Protein AF-A0A1V0N4Y6-F1 (afdb_monomer)

Secondary structure (DSSP, 8-state):
--HHHHHHHHHHHHHHHHHHHHHHT-GGGGHHHHHHHHHHT--SHHHHHHHHHHHHHHHHHHTSTTT-TTHHHHHHHHHHTT--HHHHHHHHHHHHHHHHHHHHHHHHHHT-

Mean predicted aligned error: 6.62 Å

Radius of gyration: 14.66 Å; Cα contacts (8 Å, |Δi|>4): 159; chains: 1; bounding box: 34×18×50 Å

Foldseek 3Di:
DPLVVLLVVLLVVLLQVCLVCLLVVNNLCSLVSLLVSLQPRHQDPVSLQVSLLSNLNSNVNCCPPVRRPVLVVVVVVCVVVVHDPVVSSVVSSVSSSVSSSVSNVNNNVVND

Sequence (112 aa):
MNDKYFNIYGIFILIITAFLLGYYGYWYLQIVPAILIGYFMVRKISYIVLAGVASMLGIFIALIPSYATRIRGASLASSIAGIPFYLVILLTFLIIFVITIAGLLIGSSINK

Solvent-accessible surface area (backbone atoms only — not comparable to full-atom values): 5489 Å² total; per-residue (Å²): 130,67,63,68,60,47,31,50,52,36,36,53,50,42,20,51,50,24,19,54,27,29,39,76,55,45,45,82,58,41,31,57,64,21,22,54,31,8,41,76,40,36,75,52,68,72,56,38,54,51,31,16,59,44,27,37,51,14,36,55,59,16,58,38,84,96,45,26,72,46,58,47,53,56,43,53,53,26,57,74,69,71,46,58,63,68,57,56,52,53,50,53,44,52,50,48,27,50,40,28,34,51,17,21,53,55,16,27,61,75,66,106

Structure (mmCIF, N/CA/C/O backbone):
data_AF-A0A1V0N4Y6-F1
#
_entry.id   AF-A0A1V0N4Y6-F1
#
loop_
_atom_site.group_PDB
_atom_site.id
_atom_site.type_symbol
_atom_site.label_atom_id
_atom_site.label_alt_id
_atom_site.label_comp_id
_atom_site.label_asym_id
_atom_site.label_entity_id
_atom_site.label_seq_id
_atom_site.pdbx_PDB_ins_code
_atom_site.Cartn_x
_atom_site.Cartn_y
_atom_site.Cartn_z
_atom_site.occupancy
_atom_site.B_iso_or_equiv
_atom_site.auth_seq_id
_atom_site.auth_comp_id
_atom_site.auth_asym_id
_atom_site.auth_atom_id
_atom_site.pdbx_PDB_model_num
ATOM 1 N N . MET A 1 1 ? -6.229 3.455 24.933 1.00 54.78 1 MET A N 1
ATOM 2 C CA . MET A 1 1 ? -5.210 4.083 24.056 1.00 54.78 1 MET A CA 1
ATOM 3 C C . MET A 1 1 ? -5.957 5.026 23.122 1.00 54.78 1 MET A C 1
ATOM 5 O O . MET A 1 1 ? -7.052 4.668 22.725 1.00 54.78 1 MET A O 1
ATOM 9 N N . ASN A 1 2 ? -5.473 6.239 22.840 1.00 67.69 2 ASN A N 1
ATOM 10 C CA . ASN A 1 2 ? -6.244 7.181 22.020 1.00 67.69 2 ASN A CA 1
ATOM 11 C C . ASN A 1 2 ? -6.273 6.665 20.568 1.00 67.69 2 ASN A C 1
ATOM 13 O O . ASN A 1 2 ? -5.228 6.643 19.911 1.00 67.69 2 ASN A O 1
ATOM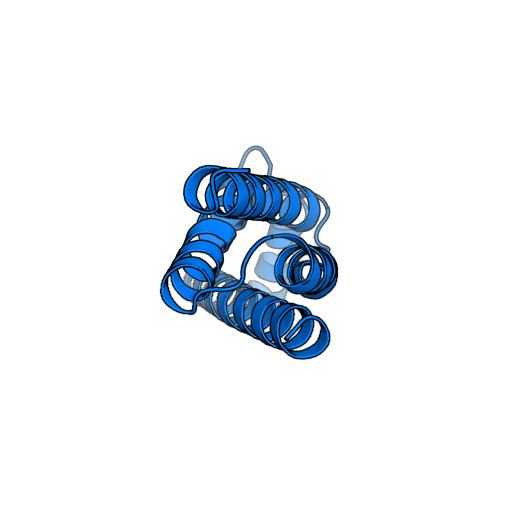 17 N N . ASP A 1 3 ? -7.440 6.232 20.082 1.00 73.06 3 ASP A N 1
ATOM 18 C CA . ASP A 1 3 ? -7.595 5.554 18.784 1.00 73.06 3 ASP A CA 1
ATOM 19 C C . ASP A 1 3 ? -6.934 6.328 17.640 1.00 73.06 3 ASP A C 1
ATOM 21 O O . ASP A 1 3 ? -6.373 5.744 16.717 1.00 73.06 3 ASP A O 1
ATOM 25 N N . LYS A 1 4 ? -6.941 7.663 17.713 1.00 75.06 4 LYS A N 1
ATOM 26 C CA . LYS A 1 4 ? -6.320 8.535 16.714 1.00 75.06 4 LYS A CA 1
ATOM 27 C C . LYS A 1 4 ? -4.820 8.272 16.543 1.00 75.06 4 LYS A C 1
ATOM 29 O O . LYS A 1 4 ? -4.374 8.100 15.414 1.00 75.06 4 LYS A O 1
ATOM 34 N N . TYR A 1 5 ? -4.050 8.219 17.632 1.00 78.12 5 TYR A N 1
ATOM 35 C CA . TYR A 1 5 ? -2.604 7.983 17.543 1.00 78.12 5 TYR A CA 1
ATOM 36 C C . TYR A 1 5 ? -2.313 6.579 17.020 1.00 78.12 5 TYR A C 1
ATOM 38 O O . TYR A 1 5 ? -1.452 6.401 16.168 1.00 78.12 5 TYR A O 1
ATOM 46 N N . PHE A 1 6 ? -3.100 5.598 17.455 1.00 81.62 6 PHE A N 1
ATOM 47 C CA . PHE A 1 6 ? -2.955 4.212 17.030 1.00 81.62 6 PHE A CA 1
ATOM 48 C C . PHE A 1 6 ? -3.195 4.016 15.521 1.00 81.62 6 PHE A C 1
ATOM 50 O O . PHE A 1 6 ? -2.399 3.355 14.857 1.00 81.62 6 PHE A O 1
ATOM 57 N N . ASN A 1 7 ? -4.208 4.683 14.949 1.00 85.38 7 ASN A N 1
ATOM 58 C CA . ASN A 1 7 ? -4.436 4.708 13.497 1.00 85.38 7 ASN A CA 1
ATOM 59 C C . ASN A 1 7 ? -3.273 5.383 12.737 1.00 85.38 7 ASN A C 1
ATOM 61 O O . ASN A 1 7 ? -2.859 4.896 11.686 1.00 85.38 7 ASN A O 1
ATOM 65 N N . ILE A 1 8 ? -2.728 6.487 13.264 1.00 88.06 8 ILE A N 1
ATOM 66 C CA . ILE A 1 8 ? -1.617 7.227 12.635 1.00 88.06 8 ILE A CA 1
ATOM 67 C C . ILE A 1 8 ? -0.344 6.376 12.577 1.00 88.06 8 ILE A C 1
ATOM 69 O O . ILE A 1 8 ? 0.315 6.340 11.537 1.00 88.06 8 ILE A O 1
ATOM 73 N N . TYR A 1 9 ? -0.015 5.650 13.650 1.00 88.94 9 TYR A N 1
ATOM 74 C CA . TYR A 1 9 ? 1.126 4.729 13.639 1.00 88.94 9 TYR A CA 1
ATOM 75 C C . TYR A 1 9 ? 0.951 3.622 12.594 1.00 88.94 9 TYR A C 1
ATOM 77 O O . TYR A 1 9 ? 1.905 3.305 11.886 1.00 88.94 9 TYR A O 1
ATOM 85 N N . GLY A 1 10 ? -0.267 3.096 12.427 1.00 89.19 10 GLY A N 1
ATOM 86 C CA . GLY A 1 10 ? -0.569 2.123 11.375 1.00 89.19 10 GLY A CA 1
ATOM 87 C C . GLY A 1 10 ? -0.310 2.664 9.967 1.00 89.19 10 GLY A C 1
ATOM 88 O O . GLY A 1 10 ? 0.323 1.994 9.153 1.00 89.19 10 GLY A O 1
ATOM 89 N N . ILE A 1 11 ? -0.718 3.907 9.697 1.00 91.81 11 ILE A N 1
ATOM 90 C CA . ILE A 1 11 ? -0.442 4.583 8.418 1.00 91.81 11 ILE A CA 1
ATOM 91 C C . ILE A 1 11 ? 1.068 4.718 8.191 1.00 91.81 11 ILE A C 1
ATOM 93 O O . ILE A 1 11 ? 1.556 4.413 7.104 1.00 91.81 11 ILE A O 1
ATOM 97 N N . PHE A 1 12 ? 1.819 5.129 9.213 1.00 93.00 12 PHE A N 1
ATOM 98 C CA . PHE A 1 12 ? 3.271 5.276 9.111 1.00 93.00 12 PHE A CA 1
ATOM 99 C C . PHE A 1 12 ? 3.973 3.944 8.800 1.00 93.00 12 PHE A C 1
ATOM 101 O O . PHE A 1 12 ? 4.841 3.891 7.927 1.00 93.00 12 PHE A O 1
ATOM 108 N N . ILE A 1 13 ? 3.544 2.849 9.436 1.00 93.38 13 ILE A N 1
ATOM 109 C CA . ILE A 1 13 ? 4.052 1.500 9.146 1.00 93.38 13 ILE A CA 1
ATOM 110 C C . ILE A 1 13 ? 3.761 1.108 7.691 1.00 93.38 13 ILE A C 1
ATOM 112 O O . ILE A 1 13 ? 4.624 0.532 7.025 1.00 93.38 13 ILE A O 1
ATOM 116 N N . LEU A 1 14 ? 2.583 1.447 7.161 1.00 94.25 14 LEU A N 1
ATOM 117 C CA . LEU A 1 14 ? 2.231 1.157 5.768 1.00 94.25 14 LEU A CA 1
ATOM 118 C C . LEU A 1 14 ? 3.086 1.929 4.763 1.00 94.25 14 LEU A C 1
ATOM 120 O O . LEU A 1 14 ? 3.452 1.360 3.740 1.00 94.25 14 LEU A O 1
ATOM 124 N N . ILE A 1 15 ? 3.463 3.174 5.064 1.00 94.00 15 ILE A N 1
ATOM 125 C CA . ILE A 1 15 ? 4.400 3.944 4.230 1.00 94.00 15 ILE A CA 1
ATOM 126 C C . ILE A 1 15 ? 5.764 3.247 4.185 1.00 94.00 15 ILE A C 1
ATOM 128 O O . ILE A 1 15 ? 6.309 3.026 3.103 1.00 94.00 15 ILE A O 1
ATOM 132 N N . ILE A 1 16 ? 6.308 2.878 5.349 1.00 93.31 16 ILE A N 1
ATOM 133 C CA . ILE A 1 16 ? 7.634 2.248 5.444 1.00 93.31 16 ILE A CA 1
ATOM 134 C C . ILE A 1 16 ? 7.642 0.884 4.754 1.00 93.31 16 ILE A C 1
ATOM 136 O O . ILE A 1 16 ? 8.554 0.584 3.987 1.00 93.31 16 ILE A O 1
ATOM 140 N N . THR A 1 17 ? 6.629 0.056 5.004 1.00 92.81 17 THR A N 1
ATOM 141 C CA . THR A 1 17 ? 6.528 -1.274 4.384 1.00 92.81 17 THR A CA 1
ATOM 142 C C . THR A 1 17 ? 6.354 -1.177 2.873 1.00 92.81 17 THR A C 1
ATOM 144 O O . THR A 1 17 ? 7.044 -1.898 2.155 1.00 92.81 17 THR A O 1
ATOM 147 N N . ALA A 1 18 ? 5.550 -0.229 2.380 1.00 89.75 18 ALA A N 1
ATOM 148 C CA . ALA A 1 18 ? 5.405 0.020 0.949 1.00 89.75 18 ALA A CA 1
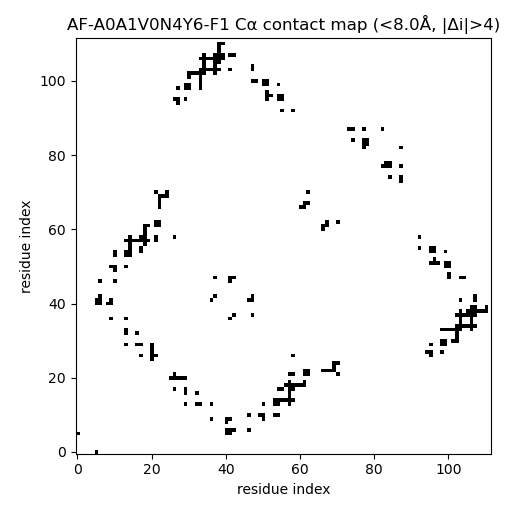ATOM 149 C C . ALA A 1 18 ? 6.731 0.464 0.316 1.00 89.75 18 ALA A C 1
ATOM 151 O O . ALA A 1 18 ? 7.090 -0.023 -0.754 1.00 89.75 18 ALA A O 1
ATOM 152 N N . PHE A 1 19 ? 7.494 1.329 0.992 1.00 89.25 19 PHE A N 1
ATOM 153 C CA . PHE A 1 19 ? 8.832 1.719 0.549 1.00 89.25 19 PHE A CA 1
ATOM 154 C C . PHE A 1 19 ? 9.790 0.524 0.479 1.00 89.25 19 PHE A C 1
ATOM 156 O O . PHE A 1 19 ? 10.390 0.288 -0.569 1.00 89.25 19 PHE A O 1
ATOM 163 N N . LEU A 1 20 ? 9.911 -0.258 1.557 1.00 89.56 20 LEU A N 1
ATOM 164 C CA . LEU A 1 20 ? 10.819 -1.409 1.614 1.00 89.56 20 LEU A CA 1
ATOM 165 C C . LEU A 1 20 ? 10.453 -2.461 0.559 1.00 89.56 20 LEU A C 1
ATOM 167 O O . LEU A 1 20 ? 11.314 -2.930 -0.183 1.00 89.56 20 LEU A O 1
ATOM 171 N N . LEU A 1 21 ? 9.171 -2.806 0.444 1.00 87.69 21 LEU A N 1
ATOM 172 C CA . LEU A 1 21 ? 8.696 -3.770 -0.548 1.00 87.69 21 LEU A CA 1
ATOM 173 C C . LEU A 1 21 ? 8.863 -3.242 -1.977 1.00 87.69 21 LEU A C 1
ATOM 175 O O . LEU A 1 21 ? 9.272 -3.997 -2.858 1.00 87.69 21 LEU A O 1
ATOM 179 N N . GLY A 1 22 ? 8.618 -1.951 -2.202 1.00 82.94 22 GLY A N 1
ATOM 180 C CA . GLY A 1 22 ? 8.911 -1.270 -3.463 1.00 82.94 22 GLY A CA 1
ATOM 181 C C . GLY A 1 22 ? 10.386 -1.351 -3.845 1.00 82.94 22 GLY A C 1
ATOM 182 O O . GLY A 1 22 ? 10.706 -1.741 -4.968 1.00 82.94 22 GLY A O 1
ATOM 183 N N . TYR A 1 23 ? 11.277 -1.071 -2.894 1.00 81.94 23 TYR A N 1
ATOM 184 C CA . TYR A 1 23 ? 12.727 -1.121 -3.074 1.00 81.94 23 TYR A CA 1
ATOM 185 C C . TYR A 1 23 ? 13.213 -2.517 -3.496 1.00 81.94 23 TYR A C 1
ATOM 187 O O . TYR A 1 23 ? 13.967 -2.655 -4.459 1.00 81.94 23 TYR A O 1
ATOM 195 N N . TYR A 1 24 ? 12.720 -3.574 -2.842 1.00 80.00 24 TYR A N 1
ATOM 196 C CA . TYR A 1 24 ? 13.074 -4.960 -3.182 1.00 80.00 24 TYR A CA 1
ATOM 197 C C . TYR A 1 24 ? 12.302 -5.535 -4.388 1.00 80.00 24 TYR A C 1
ATOM 199 O O . TYR A 1 24 ? 12.588 -6.65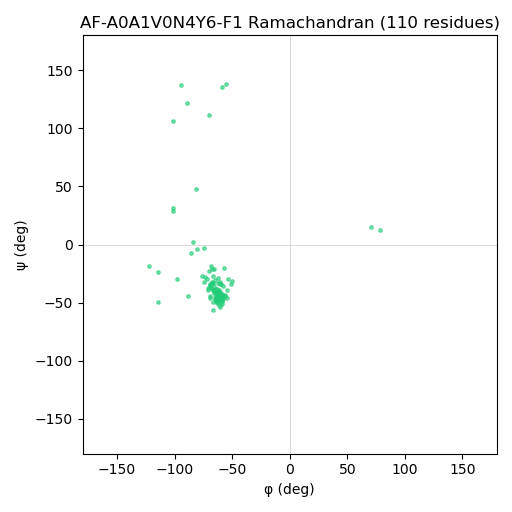4 -4.830 1.00 80.00 24 TYR A O 1
ATOM 207 N N . GLY A 1 25 ? 11.357 -4.782 -4.961 1.00 76.31 25 GLY A N 1
ATOM 208 C CA . GLY A 1 25 ? 10.534 -5.207 -6.098 1.00 76.31 25 GLY A CA 1
ATOM 209 C C . GLY A 1 25 ? 9.379 -6.151 -5.738 1.00 76.31 25 GLY A C 1
ATOM 210 O O . GLY A 1 25 ? 8.760 -6.718 -6.633 1.00 76.31 25 GLY A O 1
ATOM 211 N N . TYR A 1 26 ? 9.059 -6.298 -4.452 1.00 84.75 26 TYR A N 1
ATOM 212 C CA . TYR A 1 26 ? 7.953 -7.109 -3.929 1.00 84.75 26 TYR A CA 1
ATOM 213 C C . TYR A 1 26 ? 6.742 -6.253 -3.536 1.00 84.75 26 TYR A C 1
ATOM 215 O O . TYR A 1 26 ? 6.011 -6.577 -2.605 1.00 84.75 26 TYR A O 1
ATOM 223 N N . TRP A 1 27 ? 6.529 -5.140 -4.237 1.00 83.50 27 TRP A N 1
ATOM 224 C CA . TRP A 1 27 ? 5.486 -4.146 -3.961 1.00 83.50 27 TRP A CA 1
ATOM 225 C C . TRP A 1 27 ? 4.068 -4.747 -3.877 1.00 83.50 27 TRP A C 1
ATOM 227 O O . TRP A 1 27 ? 3.239 -4.271 -3.108 1.00 83.50 27 TRP A O 1
ATOM 237 N N . TYR A 1 28 ? 3.798 -5.842 -4.591 1.00 83.06 28 TYR A N 1
ATOM 238 C CA . TYR A 1 28 ? 2.528 -6.574 -4.532 1.00 83.06 28 TYR A CA 1
ATOM 239 C C . TYR A 1 28 ? 2.278 -7.282 -3.186 1.00 83.06 28 TYR A C 1
ATOM 241 O O . TYR A 1 28 ? 1.129 -7.547 -2.838 1.00 83.06 28 TYR A O 1
ATOM 249 N N . LEU A 1 29 ? 3.322 -7.557 -2.392 1.00 90.06 29 LEU A N 1
ATOM 250 C CA . LEU A 1 29 ? 3.190 -8.145 -1.053 1.00 90.06 29 LEU A CA 1
ATOM 251 C C . LEU A 1 29 ? 2.673 -7.147 -0.009 1.00 90.06 29 LEU A C 1
ATOM 253 O O . LEU A 1 29 ? 2.417 -7.551 1.123 1.00 90.06 29 LEU A O 1
ATOM 257 N N . GLN A 1 30 ? 2.455 -5.877 -0.378 1.00 91.31 30 GLN A N 1
ATOM 258 C CA . GLN A 1 30 ? 1.909 -4.840 0.506 1.00 91.31 30 GLN A CA 1
ATOM 259 C C . GLN A 1 30 ? 0.543 -5.212 1.104 1.00 91.31 30 GLN A C 1
ATOM 261 O O . GLN A 1 30 ? 0.153 -4.695 2.151 1.00 91.31 30 GLN A O 1
ATOM 266 N N . ILE A 1 31 ? -0.168 -6.159 0.491 1.00 93.44 31 ILE A N 1
ATOM 267 C CA . ILE A 1 31 ? -1.415 -6.696 1.033 1.00 93.44 31 ILE A CA 1
ATOM 268 C C . ILE A 1 31 ? -1.241 -7.335 2.423 1.00 93.44 31 ILE A C 1
ATOM 270 O O . ILE A 1 31 ? -2.123 -7.203 3.264 1.00 93.44 31 ILE A O 1
ATOM 274 N N . VAL A 1 32 ? -0.099 -7.970 2.709 1.00 93.94 32 VAL A N 1
ATOM 275 C CA . VAL A 1 32 ? 0.157 -8.643 3.995 1.00 93.94 32 VAL A CA 1
ATOM 276 C C . VAL A 1 32 ? 0.239 -7.647 5.160 1.00 93.94 32 VAL A C 1
ATOM 278 O O . VAL A 1 32 ? -0.547 -7.784 6.102 1.00 93.94 32 VAL A O 1
ATOM 281 N N . PRO A 1 33 ? 1.115 -6.617 5.132 1.00 93.62 33 PRO A N 1
ATOM 282 C CA . PRO A 1 33 ? 1.116 -5.600 6.176 1.00 93.62 33 PRO A CA 1
ATOM 283 C C . PRO A 1 33 ? -0.210 -4.833 6.221 1.00 93.62 33 PRO A C 1
ATOM 285 O O . PRO A 1 33 ? -0.660 -4.495 7.311 1.00 93.62 33 PRO A O 1
ATOM 288 N N . ALA A 1 34 ? -0.893 -4.622 5.090 1.00 93.56 34 ALA A N 1
ATOM 289 C CA . ALA A 1 34 ? -2.224 -4.013 5.084 1.00 93.56 34 ALA A CA 1
ATOM 290 C C . ALA A 1 34 ? -3.263 -4.833 5.871 1.00 93.56 34 ALA A C 1
ATOM 292 O O . ALA A 1 34 ? -4.001 -4.253 6.664 1.00 93.56 34 ALA A O 1
ATOM 293 N N . ILE A 1 35 ? -3.290 -6.163 5.733 1.00 93.94 35 ILE A N 1
ATOM 294 C CA . ILE A 1 35 ? -4.184 -7.029 6.525 1.00 93.94 35 ILE A CA 1
ATOM 295 C C . ILE A 1 35 ? -3.858 -6.933 8.015 1.00 93.94 35 ILE A C 1
ATOM 297 O O . ILE A 1 35 ? -4.757 -6.714 8.826 1.00 93.94 35 ILE A O 1
ATOM 301 N N . LEU A 1 36 ? -2.580 -7.038 8.386 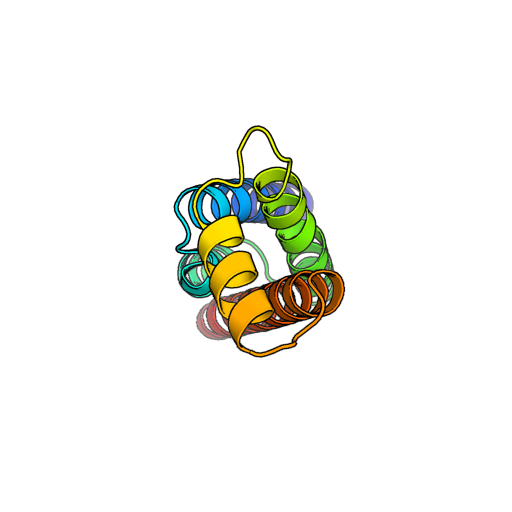1.00 93.12 36 LEU A N 1
ATOM 302 C CA . LEU A 1 36 ? -2.162 -6.965 9.790 1.00 93.12 36 LEU A CA 1
ATOM 303 C C . LEU A 1 36 ? -2.528 -5.616 10.421 1.00 93.12 36 LEU A C 1
ATOM 305 O O . LEU A 1 36 ? -3.089 -5.563 11.515 1.00 93.12 36 LEU A O 1
ATOM 309 N N . ILE A 1 37 ? -2.264 -4.517 9.716 1.00 92.12 37 ILE A N 1
ATOM 310 C CA . ILE A 1 37 ? -2.577 -3.168 10.194 1.00 92.12 37 ILE A CA 1
ATOM 311 C C . ILE A 1 37 ? -4.089 -2.926 10.234 1.00 92.12 37 ILE A C 1
ATOM 313 O O . ILE A 1 37 ? -4.565 -2.270 11.159 1.00 92.12 37 ILE A O 1
ATOM 317 N N . GLY A 1 38 ? -4.859 -3.481 9.299 1.00 90.44 38 GLY A N 1
ATOM 318 C CA . GLY A 1 38 ? -6.322 -3.414 9.327 1.00 90.44 38 GLY A CA 1
ATOM 319 C C . GLY A 1 38 ? -6.902 -4.178 10.512 1.00 90.44 38 GLY A C 1
ATOM 320 O O . GLY A 1 38 ? -7.818 -3.697 11.170 1.00 90.44 38 GLY A O 1
ATOM 321 N N . TYR A 1 39 ? -6.323 -5.338 10.827 1.00 90.62 39 TYR A N 1
ATOM 322 C CA . TYR A 1 39 ? -6.733 -6.155 11.963 1.00 90.62 39 TYR A CA 1
ATOM 323 C C . TYR A 1 39 ? -6.432 -5.466 13.291 1.00 90.62 39 TYR A C 1
ATOM 325 O O . TYR A 1 39 ? -7.308 -5.360 14.147 1.00 90.62 39 TYR A O 1
ATOM 333 N N . PHE A 1 40 ? -5.212 -4.962 13.478 1.00 87.31 40 PHE A N 1
ATOM 334 C CA 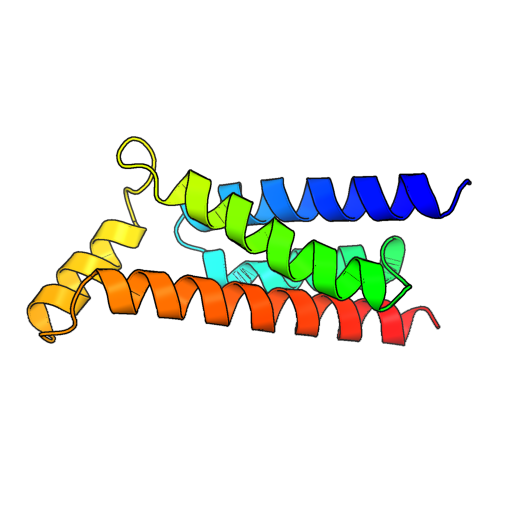. PHE A 1 40 ? -4.809 -4.424 14.773 1.00 87.31 40 PHE A CA 1
ATOM 335 C C . PHE A 1 40 ? -5.146 -2.949 14.951 1.00 87.31 40 PHE A C 1
ATOM 337 O O . PHE A 1 40 ? -5.645 -2.603 16.013 1.00 87.31 40 PHE A O 1
ATOM 344 N N . MET A 1 41 ? -4.897 -2.092 13.956 1.00 86.44 41 MET A N 1
ATOM 345 C CA . MET A 1 41 ? -4.775 -0.639 14.144 1.00 86.44 41 MET A CA 1
ATOM 346 C C . MET A 1 41 ? -5.865 0.194 13.474 1.00 86.44 41 MET A C 1
ATOM 348 O O . MET A 1 41 ? -6.438 1.082 14.111 1.00 86.44 41 MET A O 1
ATOM 352 N N . VAL A 1 42 ? -6.136 -0.055 12.191 1.00 80.69 42 VAL A N 1
ATOM 353 C CA . VAL A 1 42 ? -6.943 0.848 11.363 1.00 80.69 42 VAL A CA 1
ATOM 354 C C . VAL A 1 42 ? -8.369 0.337 11.210 1.00 80.69 42 VAL A C 1
ATOM 356 O O . VAL A 1 42 ? -8.625 -0.594 10.457 1.00 80.69 42 VAL A O 1
ATOM 359 N N . ARG A 1 43 ? -9.316 0.986 11.901 1.00 77.56 43 ARG A N 1
ATOM 360 C CA . ARG A 1 43 ? -10.720 0.523 11.978 1.00 77.56 43 ARG A CA 1
ATOM 361 C C . ARG A 1 43 ? -11.748 1.440 11.319 1.00 77.56 43 ARG A C 1
ATOM 363 O O . ARG A 1 43 ? -12.832 0.985 10.964 1.00 77.56 43 ARG A O 1
ATOM 370 N N . LYS A 1 44 ? -11.451 2.737 11.158 1.00 84.94 44 LYS A N 1
ATOM 371 C CA . LYS A 1 44 ? -12.387 3.683 10.518 1.00 84.94 44 LYS A CA 1
ATOM 372 C C . LYS A 1 44 ? -12.078 3.816 9.034 1.00 84.94 44 LYS A C 1
ATOM 374 O O . LYS A 1 44 ? -10.925 4.004 8.656 1.00 84.94 44 LYS A O 1
ATOM 379 N N . ILE A 1 45 ? -13.129 3.834 8.217 1.00 85.06 45 ILE A N 1
ATOM 380 C CA . ILE A 1 45 ? -13.048 3.941 6.751 1.00 85.06 45 ILE A CA 1
ATOM 381 C C . ILE A 1 45 ? -12.229 5.160 6.300 1.00 85.06 45 ILE A C 1
ATOM 383 O O . ILE A 1 45 ? -11.422 5.043 5.383 1.00 85.06 45 ILE A O 1
ATOM 387 N N . SER A 1 46 ? -12.356 6.306 6.977 1.00 87.62 46 SER A N 1
ATOM 388 C CA . SER A 1 46 ? -11.567 7.503 6.652 1.00 87.62 46 SER A CA 1
ATOM 389 C C . SER A 1 46 ? -10.055 7.269 6.761 1.00 87.62 46 SER A C 1
ATOM 391 O O . SER A 1 46 ? -9.308 7.689 5.880 1.00 87.62 46 SER A O 1
ATOM 393 N N . TYR A 1 47 ? -9.601 6.550 7.794 1.00 88.56 47 TYR A N 1
ATOM 394 C CA . TYR A 1 47 ? -8.189 6.198 7.961 1.00 88.56 47 TYR A CA 1
ATOM 395 C C . TYR A 1 47 ? -7.737 5.109 6.985 1.00 88.56 47 TYR A C 1
ATOM 397 O O . TYR A 1 47 ? -6.575 5.118 6.598 1.00 88.56 47 TYR A O 1
ATOM 405 N N . ILE A 1 48 ? -8.632 4.221 6.538 1.00 90.50 48 ILE A N 1
ATOM 406 C CA . ILE A 1 48 ? -8.326 3.219 5.502 1.00 90.50 48 ILE A CA 1
ATOM 407 C C . ILE A 1 48 ? -8.013 3.902 4.167 1.00 90.50 48 ILE A C 1
ATOM 409 O O . ILE A 1 48 ? -7.002 3.596 3.538 1.00 90.50 48 ILE A O 1
ATOM 413 N N . VAL A 1 49 ? -8.840 4.867 3.755 1.00 91.69 49 VAL A N 1
ATOM 414 C CA . VAL A 1 49 ? -8.610 5.623 2.512 1.00 91.69 49 VAL A CA 1
ATOM 415 C C . VAL A 1 49 ? -7.329 6.455 2.616 1.00 91.69 49 VAL A C 1
ATOM 417 O O . VAL A 1 49 ? -6.499 6.414 1.709 1.00 91.69 49 VAL A O 1
ATOM 420 N N . LEU A 1 50 ? -7.122 7.148 3.744 1.00 92.38 50 LEU A N 1
ATOM 421 C CA . LEU A 1 50 ? -5.882 7.884 4.019 1.00 92.38 50 LEU A CA 1
ATOM 422 C C . LEU A 1 50 ? -4.648 6.975 3.976 1.00 92.38 50 LEU A C 1
ATOM 424 O O . LEU A 1 50 ? -3.642 7.354 3.388 1.00 92.38 50 LEU A O 1
ATOM 428 N N . ALA A 1 51 ? -4.725 5.777 4.557 1.00 91.00 51 ALA A N 1
ATOM 429 C CA . ALA A 1 51 ? -3.649 4.792 4.529 1.00 91.00 51 ALA A CA 1
ATOM 430 C C . ALA A 1 51 ? -3.348 4.307 3.103 1.00 91.00 51 ALA A C 1
ATOM 432 O O . ALA A 1 51 ? -2.182 4.180 2.735 1.00 91.00 51 ALA A O 1
ATOM 433 N N . GLY A 1 52 ? -4.384 4.094 2.285 1.00 90.81 52 GLY A N 1
ATOM 434 C CA . GLY A 1 52 ? -4.242 3.777 0.864 1.00 90.81 52 GLY A CA 1
ATOM 435 C C . GLY A 1 52 ? -3.482 4.870 0.110 1.00 90.81 52 GLY A C 1
ATOM 436 O O . GLY A 1 52 ? -2.479 4.582 -0.540 1.00 90.81 52 GLY A O 1
ATOM 437 N N . VAL A 1 53 ? -3.888 6.136 0.249 1.00 93.44 53 VAL A N 1
ATOM 438 C CA . VAL A 1 53 ? -3.173 7.268 -0.375 1.00 93.44 53 VAL A CA 1
ATOM 439 C C . VAL A 1 53 ? -1.746 7.391 0.171 1.00 93.44 53 VAL A C 1
ATOM 441 O O . VAL A 1 53 ? -0.804 7.588 -0.588 1.00 93.44 53 VAL A O 1
ATOM 444 N N . ALA A 1 54 ? -1.551 7.217 1.477 1.00 92.62 54 ALA A N 1
ATOM 445 C CA . ALA A 1 54 ? -0.233 7.289 2.099 1.00 92.62 54 ALA A CA 1
ATOM 446 C C . ALA A 1 54 ? 0.713 6.179 1.608 1.00 92.62 54 ALA A C 1
ATOM 448 O O . ALA A 1 54 ? 1.887 6.439 1.367 1.00 92.62 54 ALA A O 1
ATOM 449 N N . SER A 1 55 ? 0.220 4.956 1.398 1.00 89.19 55 SER A N 1
ATOM 450 C CA . SER A 1 55 ? 1.037 3.845 0.888 1.00 89.19 55 SER A CA 1
ATOM 451 C C . SER A 1 55 ? 1.600 4.106 -0.518 1.00 89.19 55 SER A C 1
ATOM 453 O O . SER A 1 55 ? 2.718 3.684 -0.819 1.00 89.19 55 SER A O 1
ATOM 455 N N . MET A 1 56 ? 0.903 4.903 -1.338 1.00 91.00 56 MET A N 1
ATOM 456 C CA . MET A 1 56 ? 1.437 5.392 -2.613 1.00 91.00 56 MET A CA 1
ATOM 457 C C . MET A 1 56 ? 2.703 6.243 -2.426 1.00 91.00 56 MET A C 1
ATOM 459 O O . MET A 1 56 ? 3.606 6.172 -3.256 1.00 91.00 56 MET A O 1
ATOM 463 N N . LEU A 1 57 ? 2.813 7.015 -1.335 1.00 90.19 57 LEU A N 1
ATOM 464 C CA . LEU A 1 57 ? 4.016 7.804 -1.039 1.00 90.19 57 LEU A CA 1
ATOM 465 C C . LEU A 1 57 ? 5.228 6.904 -0.782 1.00 90.19 57 LEU A C 1
ATOM 467 O O . LEU A 1 57 ? 6.318 7.210 -1.255 1.00 90.19 57 LEU A O 1
ATOM 471 N N . GLY A 1 58 ? 5.045 5.773 -0.094 1.00 86.06 58 GLY A N 1
ATOM 472 C CA . GLY A 1 58 ? 6.123 4.801 0.119 1.00 86.06 58 GLY A CA 1
ATOM 473 C C . GLY A 1 58 ? 6.692 4.278 -1.204 1.00 86.06 58 GLY A C 1
ATOM 474 O O . GLY A 1 58 ? 7.907 4.242 -1.399 1.00 86.06 58 GLY A O 1
ATOM 475 N N . ILE A 1 59 ? 5.812 3.971 -2.159 1.00 85.88 59 ILE A N 1
ATOM 476 C CA . ILE A 1 59 ? 6.201 3.532 -3.50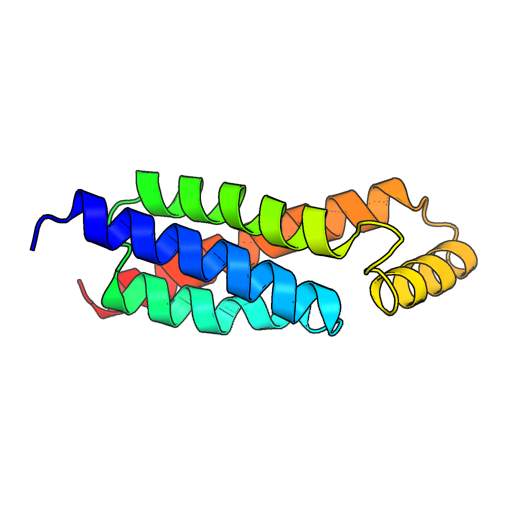7 1.00 85.88 59 ILE A CA 1
ATOM 477 C C . ILE A 1 59 ? 6.809 4.665 -4.329 1.00 85.88 59 ILE A C 1
ATOM 479 O O . ILE A 1 59 ? 7.793 4.441 -5.031 1.00 85.88 59 ILE A O 1
ATOM 483 N N . PHE A 1 60 ? 6.281 5.884 -4.215 1.00 85.94 60 PHE A N 1
ATOM 484 C CA . PHE A 1 60 ? 6.865 7.060 -4.858 1.00 85.94 60 PHE A CA 1
ATOM 485 C C . PHE A 1 60 ? 8.327 7.256 -4.445 1.00 85.94 60 PHE A C 1
ATOM 487 O O . PHE A 1 60 ? 9.191 7.466 -5.294 1.00 85.94 60 PHE A O 1
ATOM 494 N N . ILE A 1 61 ? 8.623 7.116 -3.151 1.00 84.88 61 ILE A N 1
ATOM 495 C CA . ILE A 1 61 ? 9.990 7.217 -2.628 1.00 84.88 61 ILE A CA 1
ATOM 496 C C . ILE A 1 61 ? 10.863 6.072 -3.169 1.00 84.88 61 ILE A C 1
ATOM 498 O O . ILE A 1 61 ? 12.006 6.307 -3.563 1.00 84.88 61 ILE A O 1
ATOM 502 N N . ALA A 1 62 ? 10.329 4.850 -3.262 1.00 79.06 62 ALA A N 1
ATOM 503 C CA . ALA A 1 62 ? 11.046 3.699 -3.824 1.00 79.06 62 ALA A CA 1
ATOM 504 C C . ALA A 1 62 ? 11.353 3.839 -5.332 1.00 79.06 62 ALA A C 1
ATOM 506 O O . ALA A 1 62 ? 12.265 3.190 -5.844 1.00 79.06 62 ALA A O 1
ATOM 507 N N . LEU A 1 63 ? 10.616 4.699 -6.040 1.00 75.25 63 LEU A N 1
ATOM 508 C CA . LEU A 1 63 ? 10.793 4.999 -7.463 1.00 75.25 63 LEU A CA 1
ATOM 509 C C . LEU A 1 63 ? 11.832 6.091 -7.749 1.00 75.25 63 LEU A C 1
ATOM 511 O O . LEU A 1 63 ? 12.179 6.305 -8.914 1.00 75.25 63 LEU A O 1
ATOM 515 N N . ILE A 1 64 ? 12.354 6.768 -6.722 1.00 76.88 64 ILE A N 1
ATOM 516 C CA . ILE A 1 64 ? 13.421 7.758 -6.893 1.00 76.88 64 ILE A CA 1
ATOM 517 C C . ILE A 1 64 ? 14.638 7.063 -7.540 1.00 76.88 64 ILE A C 1
ATOM 519 O O . ILE A 1 64 ? 15.004 5.962 -7.119 1.00 76.88 64 ILE A O 1
ATOM 523 N N . PRO A 1 65 ? 15.292 7.674 -8.551 1.00 63.34 65 PRO A N 1
ATOM 524 C CA . PRO A 1 65 ? 16.356 7.045 -9.343 1.00 63.34 65 PRO A CA 1
ATOM 525 C C . PRO A 1 65 ? 17.480 6.377 -8.542 1.00 63.34 65 PRO A C 1
ATOM 527 O O . PRO A 1 65 ? 18.026 5.375 -8.996 1.00 63.34 65 PRO A O 1
ATOM 530 N N . SER A 1 66 ? 17.796 6.900 -7.356 1.00 66.38 66 SER A N 1
ATOM 531 C CA . SER A 1 66 ? 18.809 6.354 -6.444 1.00 66.38 66 SER A CA 1
ATOM 532 C C . SER A 1 66 ? 18.422 5.005 -5.816 1.00 66.38 66 SER A C 1
ATOM 534 O O . SER A 1 66 ? 19.293 4.289 -5.332 1.00 66.38 66 SER A O 1
ATOM 536 N N . TYR A 1 67 ? 17.134 4.649 -5.828 1.00 59.34 67 TYR A N 1
ATOM 537 C CA . TYR A 1 67 ? 16.564 3.483 -5.141 1.00 59.34 67 TYR A CA 1
ATOM 538 C C . TYR A 1 67 ? 15.834 2.505 -6.086 1.00 59.34 67 TYR A C 1
ATOM 540 O O . TYR A 1 67 ? 15.660 1.336 -5.750 1.00 59.34 67 TYR A O 1
ATOM 548 N N . ALA A 1 68 ? 15.459 2.938 -7.295 1.00 59.72 68 ALA A N 1
ATOM 549 C CA . ALA A 1 68 ? 14.574 2.211 -8.212 1.00 59.72 68 ALA A CA 1
ATOM 550 C C . ALA A 1 68 ? 15.250 1.107 -9.058 1.00 59.72 68 ALA A C 1
ATOM 552 O O . ALA A 1 68 ? 15.052 1.036 -10.273 1.00 59.72 68 ALA A O 1
ATOM 553 N N . THR A 1 69 ? 16.058 0.227 -8.468 1.00 55.91 69 THR A N 1
ATOM 554 C CA . THR A 1 69 ? 16.842 -0.762 -9.241 1.00 55.91 69 THR A CA 1
ATOM 555 C C . THR A 1 69 ? 15.983 -1.837 -9.921 1.00 55.91 69 THR A C 1
ATOM 557 O O . THR A 1 69 ? 16.268 -2.202 -11.060 1.00 55.91 69 THR A O 1
ATOM 560 N N . ARG A 1 70 ? 14.896 -2.312 -9.291 1.00 56.59 70 ARG A N 1
ATOM 561 C CA . ARG A 1 70 ? 14.046 -3.394 -9.842 1.00 56.59 70 ARG A CA 1
ATOM 562 C C . ARG A 1 70 ? 12.786 -2.934 -10.570 1.00 56.59 70 ARG A C 1
ATOM 564 O O . ARG A 1 70 ? 12.391 -3.579 -11.538 1.00 56.59 70 ARG A O 1
ATOM 571 N N . ILE A 1 71 ? 12.194 -1.798 -10.196 1.00 57.03 71 ILE A N 1
ATOM 572 C CA . ILE A 1 71 ? 11.053 -1.232 -10.942 1.00 57.03 71 ILE A CA 1
ATOM 573 C C . ILE A 1 71 ? 11.499 -0.768 -12.341 1.00 57.03 71 ILE A C 1
ATOM 575 O O . ILE A 1 71 ? 10.748 -0.863 -13.312 1.00 57.03 71 ILE A O 1
ATOM 579 N N . ARG A 1 72 ? 12.779 -0.402 -12.487 1.00 54.97 72 ARG A N 1
ATOM 580 C CA . ARG A 1 72 ? 13.408 -0.194 -13.794 1.00 54.97 72 ARG A CA 1
ATOM 581 C C . ARG A 1 72 ? 13.405 -1.444 -14.681 1.00 54.97 72 ARG A C 1
ATOM 583 O O . ARG A 1 72 ? 13.245 -1.311 -15.888 1.00 54.97 72 ARG A O 1
ATOM 590 N N . GLY A 1 73 ? 13.484 -2.648 -14.113 1.00 52.69 73 GLY A N 1
ATOM 591 C CA . GLY A 1 73 ? 13.339 -3.904 -14.862 1.00 52.69 73 GLY A CA 1
ATOM 592 C C . GLY A 1 73 ? 11.959 -4.047 -15.511 1.00 52.69 73 GLY A C 1
ATOM 593 O O . GLY A 1 73 ? 11.862 -4.409 -16.681 1.00 52.69 73 GLY A O 1
ATOM 594 N N . ALA A 1 74 ? 10.897 -3.652 -14.800 1.00 55.47 74 ALA A N 1
ATOM 595 C CA . ALA A 1 74 ? 9.549 -3.582 -15.364 1.00 55.47 74 ALA A CA 1
ATOM 596 C C . ALA A 1 74 ? 9.423 -2.480 -16.431 1.00 55.47 74 ALA A C 1
ATOM 598 O O . ALA A 1 74 ? 8.720 -2.677 -17.414 1.00 55.47 74 ALA A O 1
ATOM 599 N N . SER A 1 75 ? 10.144 -1.359 -16.295 1.00 52.12 75 SER A N 1
ATOM 600 C CA . SER A 1 75 ? 10.190 -0.312 -17.331 1.00 52.12 75 SER A CA 1
ATOM 601 C C . SER A 1 75 ? 10.984 -0.702 -18.582 1.00 52.12 75 SER A C 1
ATOM 603 O O . SER A 1 75 ? 10.664 -0.272 -19.687 1.00 52.12 75 SER A O 1
ATOM 605 N N . LEU A 1 76 ? 12.003 -1.554 -18.434 1.00 49.16 76 LEU A N 1
ATOM 606 C CA . LEU A 1 76 ? 12.735 -2.137 -19.557 1.00 49.16 76 LEU A CA 1
ATOM 607 C C . LEU A 1 76 ? 11.834 -3.130 -20.304 1.00 49.16 76 LEU A C 1
ATOM 609 O O . LEU A 1 76 ? 11.728 -3.056 -21.525 1.00 49.16 76 LEU A O 1
ATOM 613 N N . ALA A 1 77 ? 11.098 -3.976 -19.575 1.00 51.25 77 ALA A N 1
ATOM 614 C CA . ALA A 1 77 ? 10.083 -4.856 -20.154 1.00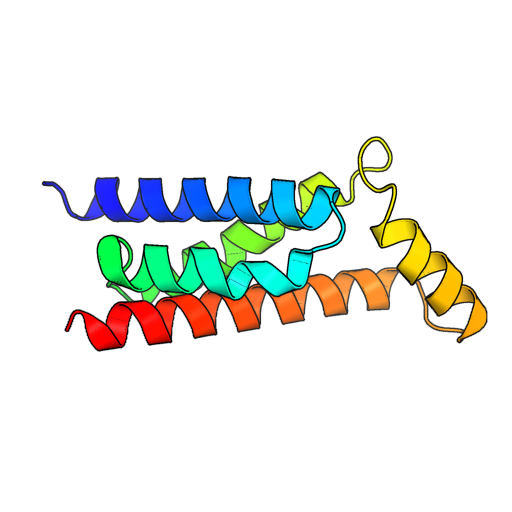 51.25 77 ALA A CA 1
ATOM 615 C C . ALA A 1 77 ? 8.923 -4.074 -20.805 1.00 51.25 77 ALA A C 1
ATOM 617 O O . ALA A 1 77 ? 8.454 -4.445 -21.878 1.00 51.25 77 ALA A O 1
ATOM 618 N N . SER A 1 78 ? 8.491 -2.957 -20.210 1.00 53.91 78 SER A N 1
ATOM 619 C CA . SER A 1 78 ? 7.444 -2.097 -20.777 1.00 53.91 78 SER A CA 1
ATOM 620 C C . SER A 1 78 ? 7.909 -1.367 -22.037 1.00 53.91 78 SER A C 1
ATOM 622 O O . SER A 1 78 ? 7.118 -1.196 -22.957 1.00 53.91 78 SER A O 1
ATOM 624 N N . SER A 1 79 ? 9.189 -0.990 -22.107 1.00 54.28 79 SER A N 1
ATOM 625 C CA . SER A 1 79 ? 9.798 -0.388 -23.300 1.00 54.28 79 SER A CA 1
ATOM 626 C C . SER A 1 79 ? 9.879 -1.389 -24.458 1.00 54.28 79 SER A C 1
ATOM 628 O O . SER A 1 79 ? 9.694 -1.000 -25.606 1.00 54.28 79 SER A O 1
ATOM 630 N N . ILE A 1 80 ? 10.061 -2.682 -24.162 1.00 57.81 80 ILE A N 1
ATOM 631 C CA . ILE A 1 80 ? 9.962 -3.772 -25.150 1.00 57.81 80 ILE A CA 1
ATOM 632 C C . ILE A 1 80 ? 8.503 -3.970 -25.608 1.00 57.81 80 ILE A C 1
ATOM 634 O O . ILE A 1 80 ? 8.258 -4.224 -26.782 1.00 57.81 80 ILE A O 1
ATOM 638 N N . ALA A 1 81 ? 7.529 -3.805 -24.707 1.00 61.78 81 ALA A N 1
ATOM 639 C CA . ALA A 1 81 ? 6.095 -3.924 -24.994 1.00 61.78 81 ALA A CA 1
ATOM 640 C C . ALA A 1 81 ? 5.440 -2.640 -25.557 1.00 61.78 81 ALA A C 1
ATOM 642 O O . ALA A 1 81 ? 4.229 -2.615 -25.767 1.00 61.78 81 ALA A O 1
ATOM 643 N N . GLY A 1 82 ? 6.208 -1.564 -25.770 1.00 67.12 82 GLY A N 1
ATOM 644 C CA . GLY A 1 82 ? 5.701 -0.283 -26.279 1.00 67.12 82 GLY A CA 1
ATOM 645 C C . GLY A 1 82 ? 4.830 0.512 -25.295 1.00 67.12 82 GLY A C 1
ATOM 646 O O . GLY A 1 82 ? 4.142 1.443 -25.708 1.00 67.12 82 GLY A O 1
ATOM 647 N N . ILE A 1 83 ? 4.839 0.173 -24.002 1.00 72.19 83 ILE A N 1
ATOM 648 C CA . ILE A 1 83 ? 4.043 0.856 -22.975 1.00 72.19 83 ILE A CA 1
ATOM 649 C C . ILE A 1 83 ? 4.854 2.026 -22.392 1.00 72.19 83 ILE A C 1
ATOM 651 O O . ILE A 1 83 ? 5.922 1.801 -21.805 1.00 72.19 83 ILE A O 1
ATOM 655 N N . PRO A 1 84 ? 4.342 3.269 -22.478 1.00 75.19 84 PRO A N 1
ATOM 656 C CA . PRO A 1 84 ? 4.980 4.432 -21.879 1.00 75.19 84 PRO A CA 1
ATOM 657 C C . PRO A 1 84 ? 5.241 4.284 -20.374 1.00 75.19 84 PRO A C 1
ATOM 659 O O . PRO A 1 84 ? 4.375 3.853 -19.611 1.00 75.19 84 PRO A O 1
ATOM 662 N N . PHE A 1 85 ? 6.417 4.723 -19.918 1.00 71.81 85 PHE A N 1
ATOM 663 C CA . PHE A 1 85 ? 6.854 4.570 -18.523 1.00 71.81 85 PHE A CA 1
ATOM 664 C C . PHE A 1 85 ? 5.899 5.204 -17.495 1.00 71.81 85 PHE A C 1
ATOM 666 O O . PHE A 1 85 ? 5.674 4.642 -16.423 1.00 71.81 85 PHE A O 1
ATOM 673 N N . TYR A 1 86 ? 5.274 6.336 -17.831 1.00 75.50 86 TYR A N 1
ATOM 674 C CA . TYR A 1 86 ? 4.306 6.993 -16.948 1.00 75.50 86 TYR A CA 1
ATOM 675 C C . TYR A 1 86 ? 3.048 6.144 -16.703 1.00 75.50 86 TYR A C 1
ATOM 677 O O . TYR A 1 86 ? 2.482 6.210 -15.613 1.00 75.50 86 TYR A O 1
ATOM 685 N N . LEU A 1 87 ? 2.636 5.306 -17.666 1.00 79.81 87 LEU A N 1
ATOM 686 C CA . LEU A 1 87 ? 1.517 4.376 -17.480 1.00 79.81 87 LEU A CA 1
ATOM 687 C C . LEU A 1 87 ? 1.889 3.242 -16.526 1.00 79.81 87 LEU A C 1
ATOM 689 O O . LEU A 1 87 ? 1.072 2.862 -15.694 1.00 79.81 87 LEU A O 1
ATOM 693 N N . VAL A 1 88 ? 3.126 2.744 -16.584 1.00 77.94 88 VAL A N 1
ATOM 694 C CA . VAL A 1 88 ? 3.617 1.721 -15.644 1.00 77.94 88 VAL A CA 1
ATOM 695 C C . VAL A 1 88 ? 3.612 2.256 -14.215 1.00 77.94 88 VAL A C 1
ATOM 697 O O . VAL A 1 88 ? 3.149 1.572 -13.300 1.00 77.94 88 VAL A O 1
ATOM 700 N N . ILE A 1 89 ? 4.073 3.496 -14.024 1.00 79.69 89 ILE A N 1
ATOM 701 C CA . ILE A 1 89 ? 4.016 4.168 -12.724 1.00 79.69 89 ILE A CA 1
ATOM 702 C C . ILE A 1 89 ? 2.559 4.292 -12.278 1.00 79.69 89 ILE A C 1
ATOM 704 O O . ILE A 1 89 ? 2.217 3.801 -11.207 1.00 79.69 89 ILE A O 1
ATOM 708 N N . LEU A 1 90 ? 1.685 4.870 -13.105 1.00 84.88 90 LEU A N 1
ATOM 709 C CA . LEU A 1 90 ? 0.275 5.064 -12.761 1.00 84.88 90 LEU A CA 1
ATOM 710 C C . LEU A 1 90 ? -0.411 3.752 -12.351 1.00 84.88 90 LEU A C 1
ATOM 712 O O . LEU A 1 90 ? -1.082 3.701 -11.321 1.00 84.88 90 LEU A O 1
ATOM 716 N N . LEU A 1 91 ? -0.202 2.679 -13.115 1.00 85.31 91 LEU A N 1
ATOM 717 C CA . LEU A 1 91 ? -0.753 1.361 -12.806 1.00 85.31 91 LEU A CA 1
ATOM 718 C C . LEU A 1 91 ? -0.201 0.809 -11.491 1.00 85.31 91 LEU A C 1
ATOM 720 O O . LEU A 1 91 ? -0.970 0.307 -10.678 1.00 85.31 91 LEU A O 1
ATOM 724 N N . THR A 1 92 ? 1.101 0.952 -11.236 1.00 84.75 92 THR A N 1
ATOM 725 C CA . THR A 1 92 ? 1.708 0.510 -9.970 1.00 84.75 92 THR A CA 1
ATOM 726 C C . THR A 1 92 ? 1.080 1.236 -8.775 1.00 84.75 92 THR A C 1
ATOM 728 O O . THR A 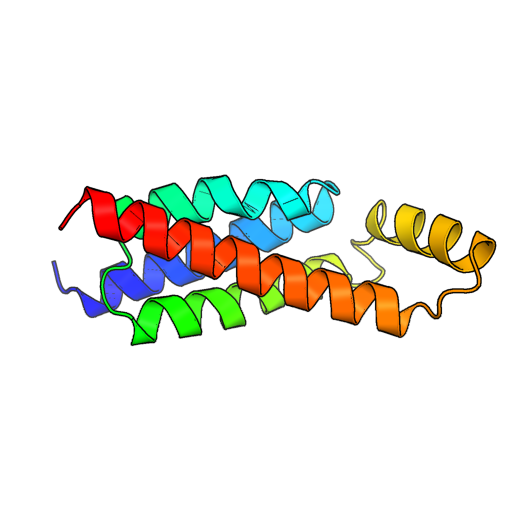1 92 ? 0.761 0.604 -7.768 1.00 84.75 92 THR A O 1
ATOM 731 N N . PHE A 1 93 ? 0.830 2.543 -8.896 1.00 88.50 93 PHE A N 1
ATOM 732 C CA . PHE A 1 93 ? 0.159 3.339 -7.861 1.00 88.50 93 PHE A CA 1
ATOM 733 C C . PHE A 1 93 ? -1.282 2.888 -7.627 1.00 88.50 93 PHE A C 1
ATOM 735 O O . PHE A 1 93 ? -1.688 2.707 -6.479 1.00 88.50 93 PHE A O 1
ATOM 742 N N . LEU A 1 94 ? -2.045 2.680 -8.703 1.00 90.69 94 LEU A N 1
ATOM 743 C CA . LEU A 1 94 ? -3.426 2.210 -8.614 1.00 90.69 94 LEU A CA 1
ATOM 744 C C . LEU A 1 94 ? -3.506 0.824 -7.974 1.00 90.69 94 LEU A C 1
ATOM 746 O O . LEU A 1 94 ? -4.336 0.609 -7.093 1.00 90.69 94 LEU A O 1
ATOM 750 N N . ILE A 1 95 ? -2.617 -0.096 -8.355 1.00 90.44 95 ILE A N 1
ATOM 751 C CA . ILE A 1 95 ? -2.590 -1.436 -7.767 1.00 90.44 95 ILE A CA 1
ATOM 752 C C . ILE A 1 95 ? -2.246 -1.346 -6.280 1.00 90.44 95 ILE A C 1
ATOM 754 O O . ILE A 1 95 ? -2.965 -1.924 -5.472 1.00 90.44 95 ILE A O 1
ATOM 758 N N . ILE A 1 96 ? -1.215 -0.584 -5.900 1.00 91.25 96 ILE A N 1
ATOM 759 C CA . ILE A 1 96 ? -0.819 -0.390 -4.493 1.00 91.25 96 ILE A CA 1
ATOM 760 C C . ILE A 1 96 ? -1.971 0.156 -3.654 1.00 91.25 96 ILE A C 1
ATOM 762 O O . ILE A 1 96 ? -2.226 -0.331 -2.551 1.00 91.25 96 ILE A O 1
ATOM 766 N N . PHE A 1 97 ? -2.696 1.136 -4.180 1.00 93.19 97 PHE A N 1
ATOM 767 C CA . PHE A 1 97 ? -3.857 1.703 -3.511 1.00 93.19 97 PHE A CA 1
ATOM 768 C C . PHE A 1 97 ? -4.958 0.669 -3.294 1.00 93.19 97 PHE A C 1
ATOM 770 O O . PHE A 1 97 ? -5.448 0.519 -2.174 1.00 93.19 97 PHE A O 1
ATOM 777 N N . VAL A 1 98 ? -5.298 -0.086 -4.342 1.00 94.75 98 VAL A N 1
ATOM 778 C CA . VAL A 1 98 ? -6.336 -1.119 -4.283 1.00 94.75 98 VAL A CA 1
ATOM 779 C C . VAL A 1 98 ? -5.946 -2.235 -3.316 1.00 94.75 98 VAL A C 1
ATOM 781 O O . VAL A 1 98 ? -6.745 -2.566 -2.443 1.00 94.75 98 VAL A O 1
ATOM 784 N N . ILE A 1 99 ? -4.730 -2.787 -3.402 1.00 94.12 99 ILE A N 1
ATOM 785 C CA . ILE A 1 99 ? -4.306 -3.886 -2.517 1.00 94.12 99 ILE A CA 1
ATOM 786 C C . ILE A 1 99 ? -4.178 -3.432 -1.060 1.00 94.12 99 ILE A C 1
ATOM 788 O O . ILE A 1 99 ? -4.490 -4.205 -0.156 1.00 94.12 99 ILE A O 1
ATOM 792 N N . THR A 1 100 ? -3.776 -2.180 -0.817 1.00 94.50 100 THR A N 1
ATOM 793 C CA . THR A 1 100 ? -3.679 -1.632 0.543 1.00 94.50 100 THR A CA 1
ATOM 794 C C . THR A 1 100 ? -5.066 -1.446 1.147 1.00 94.50 100 THR A C 1
ATOM 796 O O . THR A 1 100 ? -5.301 -1.873 2.276 1.00 94.50 100 THR A O 1
ATOM 799 N N . ILE A 1 101 ? -6.013 -0.871 0.400 1.00 95.06 101 ILE A N 1
ATOM 800 C CA . ILE A 1 101 ? -7.399 -0.729 0.863 1.00 95.06 101 ILE A CA 1
ATOM 801 C C . ILE A 1 101 ? -8.044 -2.098 1.067 1.00 95.06 101 ILE A C 1
ATOM 803 O O . ILE A 1 101 ? -8.643 -2.329 2.115 1.00 95.06 101 ILE A O 1
ATOM 807 N N . ALA A 1 102 ? -7.902 -3.013 0.108 1.00 94.62 102 ALA A N 1
ATOM 808 C CA . ALA A 1 102 ? -8.452 -4.360 0.210 1.00 94.62 102 ALA A CA 1
ATOM 809 C C . ALA A 1 102 ? -7.899 -5.090 1.440 1.00 94.62 102 ALA A C 1
ATOM 811 O O . ALA A 1 102 ? -8.675 -5.608 2.239 1.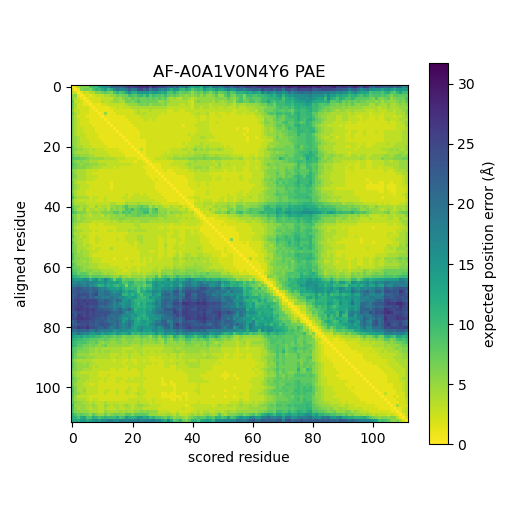00 94.62 102 ALA A O 1
ATOM 812 N N . GLY A 1 103 ? -6.578 -5.062 1.647 1.00 94.12 103 GLY A N 1
ATOM 813 C CA . GLY A 1 103 ? -5.948 -5.665 2.818 1.00 94.12 103 GLY A CA 1
ATOM 814 C C . GLY A 1 103 ? -6.461 -5.067 4.128 1.00 94.12 103 GLY A C 1
ATOM 815 O O . GLY A 1 103 ? -6.859 -5.804 5.025 1.00 94.12 103 GLY A O 1
ATOM 816 N N . LEU A 1 104 ? -6.548 -3.739 4.221 1.00 94.50 104 LEU A N 1
ATOM 817 C CA . LEU A 1 104 ? -7.072 -3.049 5.402 1.00 94.50 104 LEU A CA 1
ATOM 818 C C . LEU A 1 104 ? -8.545 -3.374 5.684 1.00 94.50 104 LEU A C 1
ATOM 820 O O . LEU A 1 104 ? -8.925 -3.565 6.840 1.00 94.50 104 LEU A O 1
ATOM 824 N N . LEU A 1 105 ? -9.381 -3.452 4.647 1.00 93.94 105 LEU A N 1
ATOM 825 C CA . LEU A 1 105 ? -10.791 -3.828 4.777 1.00 93.94 105 LEU A CA 1
ATOM 826 C C . LEU A 1 105 ? -10.947 -5.277 5.243 1.00 93.94 105 LEU A C 1
ATOM 828 O O . LEU A 1 105 ? -11.772 -5.538 6.115 1.00 93.94 105 LEU A O 1
ATOM 832 N N . ILE A 1 106 ? -10.137 -6.194 4.710 1.00 93.88 106 ILE A N 1
ATOM 833 C CA . ILE A 1 106 ? -10.103 -7.595 5.147 1.00 93.88 106 ILE A CA 1
ATOM 834 C C . ILE A 1 106 ? -9.653 -7.681 6.606 1.00 93.88 106 ILE A C 1
ATOM 836 O O . ILE A 1 106 ? -10.323 -8.299 7.421 1.00 93.88 106 ILE A O 1
ATOM 840 N N . GLY A 1 107 ? -8.544 -7.036 6.969 1.00 90.69 107 GLY A N 1
ATOM 841 C CA . GLY A 1 107 ? -8.050 -7.060 8.344 1.00 90.69 107 GLY A CA 1
ATOM 842 C C . GLY A 1 107 ? -9.070 -6.494 9.330 1.00 90.69 107 GLY A C 1
ATOM 843 O O . GLY A 1 107 ? -9.381 -7.117 10.344 1.00 90.69 107 GLY A O 1
ATOM 844 N N . SER A 1 108 ? -9.636 -5.331 9.004 1.00 89.75 108 SER A N 1
ATOM 845 C CA . SER A 1 108 ? -10.593 -4.649 9.876 1.00 89.75 108 SER A CA 1
ATOM 846 C C . SER A 1 108 ? -11.942 -5.355 9.978 1.00 89.75 108 SER A C 1
ATOM 848 O O . SER A 1 108 ? -12.634 -5.141 10.967 1.00 89.75 108 SER A O 1
ATOM 850 N N . SER A 1 109 ? -12.333 -6.195 9.012 1.00 89.06 109 SER A N 1
ATOM 851 C CA . SER A 1 109 ? -13.573 -6.974 9.100 1.00 89.06 109 SER A CA 1
ATOM 852 C C . SER A 1 109 ? -13.465 -8.178 10.038 1.00 89.06 109 SER A C 1
ATOM 854 O O . SER A 1 109 ? -14.477 -8.566 10.611 1.00 89.06 109 SER A O 1
ATOM 856 N N . ILE A 1 110 ? -12.265 -8.735 10.230 1.00 88.44 110 ILE A N 1
ATOM 857 C CA . ILE A 1 110 ? -12.030 -9.882 11.123 1.00 88.44 110 ILE A CA 1
ATOM 858 C C . ILE A 1 110 ? -12.091 -9.453 12.601 1.00 88.44 110 ILE A C 1
ATOM 860 O O . ILE A 1 110 ? -12.511 -10.234 13.446 1.00 88.44 110 ILE A O 1
ATOM 864 N N . ASN A 1 111 ? -11.686 -8.218 12.921 1.00 73.62 111 ASN A N 1
ATOM 865 C CA . ASN A 1 111 ? -11.645 -7.685 14.294 1.00 73.62 111 ASN A CA 1
ATOM 866 C C . ASN A 1 111 ? -12.827 -6.749 14.627 1.00 73.62 111 ASN A C 1
ATOM 868 O O . ASN A 1 111 ? -12.660 -5.795 15.397 1.00 73.62 111 ASN A O 1
ATOM 872 N N . LYS A 1 112 ? -13.981 -6.954 13.978 1.00 60.47 112 LYS A N 1
ATOM 873 C CA . LYS A 1 112 ? -15.226 -6.221 14.254 1.00 60.47 112 LYS A CA 1
ATOM 874 C C . LYS A 1 112 ? -16.049 -6.882 15.346 1.00 60.47 112 LYS A C 1
ATOM 876 O O . LYS A 1 112 ? -16.143 -8.125 15.332 1.00 60.47 112 LYS A O 1
#

pLDDT: mean 81.75, std 13.08, range [49.16, 95.06]

Organism: NCBI:txid74969